Protein AF-A0A945K6Z7-F1 (afdb_monomer)

Sequence (138 aa):
ACHGAESPENYNERVSAALKTYQLKMWPYPGPILIEERDMQEPEHVAFHVVHNWRYIAKLTLVEDLYDHGYQLADARQSIGAGMSADLTAGPNESDQRSATPSDDRFDLDIYFILVRFLVDAEKMKMNNLKVWPLTAC

Secondary structure (DSSP, 8-state):
--SSSS-HHHHHHHHHHHHHTT-PPPP-SSS-EEEEEE-SS-TT-EEEEEEETTEEEEEESSGGGGGGGTEEETTGGGT--S-------------------S---S--HHHHHHHHHHHT-HHHHHHTTEEEEEEEE-

Radius of gyration: 21.3 Å; Cα contacts (8 Å, |Δi|>4): 152; chains: 1; bounding box: 46×38×66 Å

Nearest PDB structures (foldseek):
  2wy3-assembly2_D  TM=6.005E-01  e=2.823E+00  Human herpesvirus 5 strain AD169
  7o9k-assembly1_Q  TM=3.945E-01  e=3.824E+00  Homo sapiens
  7q15-assembly1_A  TM=4.697E-01  e=7.018E+00  Homo sapiens

Solvent-accessible surface area (backbone atoms only — not comparable to full-atom values): 8721 Å² total; per-residue (Å²): 124,92,76,74,86,50,56,72,64,62,47,50,49,53,51,49,61,56,50,68,76,65,68,77,77,76,69,89,60,100,53,39,32,37,35,40,36,34,43,92,90,46,70,85,51,60,45,35,35,37,35,41,86,63,20,59,57,46,80,39,87,49,79,76,57,33,54,85,72,36,33,41,58,66,72,59,89,77,76,87,79,83,79,94,72,91,82,83,89,81,82,90,81,90,85,76,92,71,78,82,60,76,70,64,60,58,83,44,70,67,55,32,51,54,47,51,63,32,81,76,30,71,67,51,23,59,77,54,47,47,45,78,42,59,36,37,81,104

Structure (mmCIF, N/CA/C/O backbone):
data_AF-A0A945K6Z7-F1
#
_entry.id   AF-A0A945K6Z7-F1
#
loop_
_atom_site.group_PDB
_atom_site.id
_atom_site.type_symbol
_atom_site.label_atom_id
_atom_site.label_alt_id
_atom_site.label_comp_id
_atom_site.label_asym_id
_atom_site.label_entity_id
_atom_site.label_seq_id
_atom_site.pdbx_PDB_ins_code
_atom_site.Cartn_x
_atom_site.Cartn_y
_atom_site.Cartn_z
_atom_site.occupancy
_atom_site.B_iso_or_equiv
_atom_site.auth_seq_id
_atom_site.auth_comp_id
_atom_site.auth_asym_id
_atom_site.auth_atom_id
_atom_site.pdbx_PDB_model_num
ATOM 1 N N . ALA A 1 1 ? -16.950 4.640 35.028 1.00 50.31 1 ALA A N 1
ATOM 2 C CA . ALA A 1 1 ? -18.271 4.227 34.507 1.00 50.31 1 ALA A CA 1
ATOM 3 C C . ALA A 1 1 ? -18.934 3.020 35.201 1.00 50.31 1 ALA A C 1
ATOM 5 O O . ALA A 1 1 ? -20.139 2.889 35.054 1.00 50.31 1 ALA A O 1
ATOM 6 N N . CYS A 1 2 ? -18.251 2.174 35.996 1.00 55.19 2 CYS A N 1
ATOM 7 C CA . CYS A 1 2 ? -18.913 1.048 36.707 1.00 55.19 2 CYS A CA 1
ATOM 8 C C . CYS A 1 2 ? -18.822 1.086 38.248 1.00 55.19 2 CYS A C 1
ATOM 10 O O . CYS A 1 2 ? -19.252 0.150 38.907 1.00 55.19 2 CYS A O 1
ATOM 12 N N . HIS A 1 3 ? -18.325 2.185 38.831 1.00 58.25 3 HIS A N 1
ATOM 13 C CA . HIS A 1 3 ? -18.285 2.409 40.288 1.00 58.25 3 HIS A CA 1
ATOM 14 C C . HIS A 1 3 ? -18.909 3.753 40.719 1.00 58.25 3 HIS A C 1
ATOM 16 O O . HIS A 1 3 ? -18.699 4.193 41.841 1.00 58.25 3 HIS A O 1
ATOM 22 N N . GLY A 1 4 ? -19.635 4.443 39.826 1.00 60.78 4 GLY A N 1
ATOM 23 C CA . GLY A 1 4 ? -20.331 5.707 40.135 1.00 60.78 4 GLY A CA 1
ATOM 24 C C . GLY A 1 4 ? -19.444 6.920 40.469 1.00 60.78 4 GLY A C 1
ATOM 25 O O . GLY A 1 4 ? -19.970 7.982 40.770 1.00 60.78 4 GLY A O 1
ATOM 26 N N . ALA A 1 5 ? -18.115 6.789 40.407 1.00 70.69 5 ALA A N 1
ATOM 27 C CA . ALA A 1 5 ? -17.170 7.841 40.802 1.00 70.69 5 ALA A CA 1
ATOM 28 C C . ALA A 1 5 ? -17.079 9.037 39.827 1.00 70.69 5 ALA A C 1
ATOM 30 O O . ALA A 1 5 ? -16.468 10.050 40.146 1.00 70.69 5 ALA A O 1
ATOM 31 N N . GLU A 1 6 ? -17.664 8.925 38.636 1.00 79.94 6 GLU A N 1
ATOM 32 C CA . GLU A 1 6 ? -17.709 9.972 37.611 1.00 79.94 6 GLU A CA 1
ATOM 33 C C . GLU A 1 6 ? -19.106 9.966 36.973 1.00 79.94 6 GLU A C 1
ATOM 35 O O . GLU A 1 6 ? -19.717 8.897 36.853 1.00 79.94 6 GLU A O 1
ATOM 40 N N . SER A 1 7 ? -19.617 11.137 36.576 1.00 82.38 7 SER A N 1
ATOM 41 C CA . SER A 1 7 ? -20.891 11.207 35.857 1.00 82.38 7 SER A CA 1
ATOM 42 C C . SER A 1 7 ? -20.752 10.594 34.453 1.00 82.38 7 SER A C 1
ATOM 44 O O . SER A 1 7 ? -19.648 10.586 33.891 1.00 82.38 7 SER A O 1
ATOM 46 N N . PRO A 1 8 ? -21.844 10.074 33.866 1.00 80.94 8 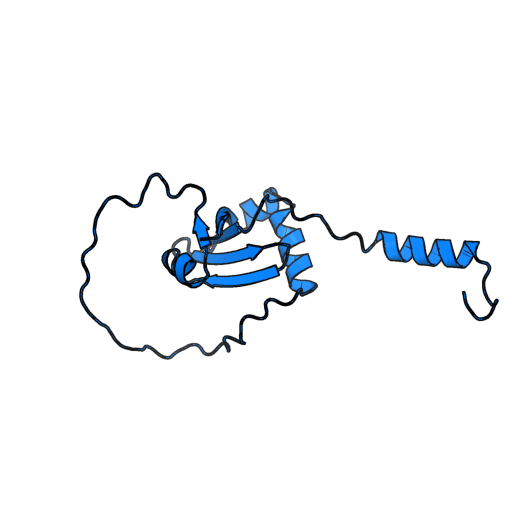PRO A N 1
ATOM 47 C CA . PRO A 1 8 ? -21.827 9.542 32.505 1.00 80.94 8 PRO A CA 1
ATOM 48 C C . PRO A 1 8 ? -21.300 10.547 31.475 1.00 80.94 8 PRO A C 1
ATOM 50 O O . PRO A 1 8 ? -20.575 10.161 30.563 1.00 80.94 8 PRO A O 1
ATOM 53 N N . GLU A 1 9 ? -21.611 11.833 31.643 1.00 84.56 9 GLU A N 1
ATOM 54 C CA . GLU A 1 9 ? -21.181 12.915 30.755 1.00 84.56 9 GLU A CA 1
ATOM 55 C C . GLU A 1 9 ? -19.657 13.065 30.777 1.00 84.56 9 GLU A C 1
ATOM 57 O O . GLU A 1 9 ? -19.015 12.968 29.733 1.00 84.56 9 GLU A O 1
ATOM 62 N N . ASN A 1 10 ? -19.061 13.179 31.969 1.00 83.19 10 ASN A N 1
ATOM 63 C CA . ASN A 1 10 ? -17.611 13.327 32.128 1.00 83.19 10 ASN A CA 1
ATOM 64 C C . ASN A 1 10 ? -16.843 12.090 31.631 1.00 83.19 10 ASN A C 1
ATOM 66 O O . ASN A 1 10 ? -15.767 12.205 31.037 1.00 83.19 10 ASN A O 1
ATOM 70 N N . TYR A 1 11 ? -17.397 10.893 31.841 1.00 80.94 11 TYR A N 1
ATOM 71 C CA . TYR A 1 11 ? -16.837 9.663 31.286 1.00 80.94 11 TYR A CA 1
ATOM 72 C C . TYR A 1 11 ? -16.874 9.666 29.755 1.00 80.94 11 TYR A C 1
ATOM 74 O O . TYR A 1 11 ? -15.855 9.409 29.112 1.00 80.94 11 TYR A O 1
ATOM 82 N N . ASN A 1 12 ? -18.032 9.984 29.171 1.00 83.75 12 ASN A N 1
ATOM 83 C CA . ASN A 1 12 ? -18.228 10.000 27.726 1.00 83.75 12 ASN A CA 1
ATOM 84 C C . ASN A 1 12 ? -17.349 11.052 27.048 1.00 83.75 12 ASN A C 1
ATOM 86 O O . ASN A 1 12 ? -16.807 10.781 25.978 1.00 83.75 12 ASN A O 1
ATOM 90 N N . GLU A 1 13 ? -17.156 12.218 27.664 1.00 86.94 13 GLU A N 1
ATOM 91 C CA . GLU A 1 13 ? -16.236 13.245 27.171 1.00 86.94 13 GLU A CA 1
ATOM 92 C C . GLU A 1 13 ? -14.791 12.753 27.169 1.00 86.94 13 GLU A C 1
ATOM 94 O O . GLU A 1 13 ? -14.107 12.870 26.152 1.00 86.94 13 GLU A O 1
ATOM 99 N N . ARG A 1 14 ? -14.336 12.129 28.261 1.00 84.81 14 ARG A N 1
ATOM 100 C CA . ARG A 1 14 ? -12.981 11.567 28.358 1.00 84.81 14 ARG A CA 1
ATOM 101 C C . ARG A 1 14 ? -12.751 10.453 27.338 1.00 84.81 14 ARG A C 1
ATOM 103 O O . ARG A 1 14 ? -11.706 10.422 26.689 1.00 84.81 14 ARG A O 1
ATOM 110 N N . VAL A 1 15 ? -13.732 9.569 27.161 1.00 80.88 15 VAL A N 1
ATOM 111 C CA . VAL A 1 15 ? -13.693 8.495 26.159 1.00 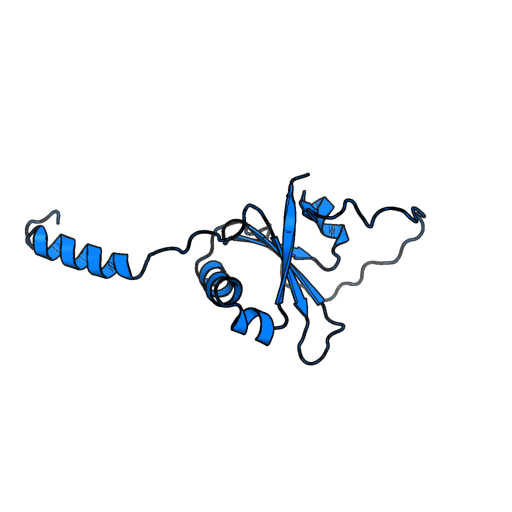80.88 15 VAL A CA 1
ATOM 112 C C . VAL A 1 15 ? -13.705 9.068 24.743 1.00 80.88 15 VAL A C 1
ATOM 114 O O . VAL A 1 15 ? -12.892 8.666 23.917 1.00 80.88 15 VAL A O 1
ATOM 117 N N . SER A 1 16 ? -14.559 10.050 24.460 1.00 81.69 16 SER A N 1
ATOM 118 C CA . SER A 1 16 ? -14.644 10.690 23.142 1.00 81.69 16 SER A CA 1
ATOM 119 C C . SER A 1 16 ? -13.375 11.466 22.801 1.00 81.69 16 SER A C 1
ATOM 121 O O . SER A 1 16 ? -12.900 11.406 21.670 1.00 81.69 16 SER A O 1
ATOM 123 N N . ALA A 1 17 ? -12.798 12.177 23.771 1.00 81.62 17 ALA A N 1
ATOM 124 C CA . ALA A 1 17 ? -11.533 12.883 23.612 1.00 81.62 17 ALA A CA 1
ATOM 125 C C . ALA A 1 17 ? -10.376 11.911 23.347 1.00 81.62 17 ALA A C 1
ATOM 127 O O . ALA A 1 17 ? -9.563 12.173 22.465 1.00 81.62 17 ALA A O 1
ATOM 128 N N . ALA A 1 18 ? -10.340 10.768 24.040 1.00 75.50 18 ALA A N 1
ATOM 129 C CA . ALA A 1 18 ? -9.363 9.719 23.771 1.00 75.50 18 ALA A CA 1
ATOM 130 C C . ALA A 1 18 ? -9.557 9.111 22.370 1.00 75.50 18 ALA A C 1
ATOM 132 O O . ALA A 1 18 ? -8.601 9.012 21.607 1.00 75.50 18 ALA A O 1
ATOM 133 N N . LEU A 1 19 ? -10.794 8.771 21.993 1.00 74.44 19 LEU A N 1
ATOM 134 C CA . LEU A 1 19 ? -11.121 8.146 20.706 1.00 74.44 19 LEU A CA 1
ATOM 135 C C . LEU A 1 19 ? -10.920 9.068 19.497 1.00 74.44 19 LEU A C 1
ATOM 137 O O . LEU A 1 19 ? -10.624 8.567 18.413 1.00 74.44 19 LEU A O 1
ATOM 141 N N . LYS A 1 20 ? -11.028 10.396 19.654 1.00 71.19 20 LYS A N 1
ATOM 142 C CA . LYS A 1 20 ? -10.742 11.365 18.576 1.00 71.19 20 LYS A CA 1
ATOM 143 C C . LYS A 1 20 ? -9.347 11.177 17.974 1.00 71.19 20 LYS A C 1
ATOM 145 O O . LYS A 1 20 ? -9.172 11.401 16.781 1.00 71.19 20 LYS A O 1
ATOM 150 N N . THR A 1 21 ? -8.384 10.732 18.776 1.00 63.72 21 THR A N 1
ATOM 151 C CA . THR A 1 21 ? -7.000 10.500 18.342 1.00 63.72 21 THR A CA 1
ATOM 152 C C . THR A 1 21 ? -6.817 9.149 17.634 1.00 63.72 21 THR A C 1
ATOM 154 O O . THR A 1 21 ? -5.860 8.981 16.885 1.00 63.72 21 THR A O 1
ATOM 157 N N . TYR A 1 22 ? -7.744 8.198 17.803 1.00 64.00 22 TYR A N 1
ATOM 158 C CA . TYR A 1 22 ? -7.645 6.819 17.294 1.00 64.00 22 TYR A CA 1
ATOM 159 C C . TYR A 1 22 ? -8.516 6.545 16.058 1.00 64.00 22 TYR A C 1
ATOM 161 O O . TYR A 1 22 ? -8.981 5.425 15.847 1.00 64.00 22 TYR A O 1
ATOM 169 N N . GLN A 1 23 ? -8.757 7.548 15.212 1.00 73.94 23 GLN A N 1
ATOM 170 C CA . GLN A 1 23 ? -9.463 7.316 13.952 1.00 73.94 23 GLN A CA 1
ATOM 171 C C . GLN A 1 23 ? -8.515 6.686 12.926 1.00 73.94 23 GLN A C 1
ATOM 173 O O . GLN A 1 23 ? -7.691 7.377 12.320 1.00 73.94 23 GLN A O 1
ATOM 178 N N . LEU A 1 24 ? -8.637 5.369 12.730 1.00 81.12 24 LEU A N 1
ATOM 179 C CA . LEU A 1 24 ? -7.940 4.684 11.645 1.00 81.12 24 LEU A CA 1
ATOM 180 C C . LEU A 1 24 ? -8.375 5.262 10.294 1.00 81.12 24 LEU A C 1
ATOM 182 O O . LEU A 1 24 ? -9.564 5.437 10.020 1.00 81.12 24 LEU A O 1
ATOM 186 N N . LYS A 1 25 ? -7.399 5.552 9.435 1.00 89.06 25 LYS A N 1
ATOM 187 C CA . LYS A 1 25 ? -7.648 5.946 8.052 1.00 89.06 25 LYS A CA 1
ATOM 188 C C . LYS A 1 25 ? -8.201 4.749 7.289 1.00 89.06 25 LYS A C 1
ATOM 190 O O . LYS A 1 25 ? -7.717 3.629 7.439 1.00 89.06 25 LYS A O 1
ATOM 195 N N . MET A 1 26 ? -9.198 4.989 6.444 1.00 91.50 26 MET A N 1
ATOM 196 C CA . MET A 1 26 ? -9.657 3.968 5.505 1.00 91.50 26 MET A CA 1
ATOM 197 C C . MET A 1 26 ? -8.553 3.668 4.491 1.00 91.50 26 MET A C 1
ATOM 199 O O . MET A 1 26 ? -7.821 4.572 4.087 1.00 91.50 26 MET A O 1
ATOM 203 N N . TRP A 1 27 ? -8.442 2.400 4.099 1.00 94.50 27 TRP A N 1
ATOM 204 C CA . TRP A 1 27 ? -7.564 1.984 3.011 1.00 94.50 27 TRP A CA 1
ATOM 205 C C . TRP A 1 27 ? -8.000 2.691 1.714 1.00 94.50 27 TRP A C 1
ATOM 207 O O . TRP A 1 27 ? -9.171 2.579 1.348 1.00 94.50 27 TRP A O 1
ATOM 217 N N . PRO A 1 28 ? -7.120 3.458 1.042 1.00 93.62 28 PRO A N 1
ATOM 218 C CA . PRO A 1 28 ? -7.533 4.324 -0.063 1.00 93.62 28 PRO A CA 1
ATOM 219 C C . PRO A 1 28 ? -7.573 3.612 -1.424 1.00 93.62 28 PRO A C 1
ATOM 221 O O . PRO A 1 28 ? -8.029 4.203 -2.401 1.00 93.62 28 PRO A O 1
ATOM 224 N N . TYR A 1 29 ? -7.097 2.366 -1.508 1.00 94.75 29 TYR A N 1
ATOM 225 C CA . TYR A 1 29 ? -7.016 1.602 -2.754 1.00 94.75 29 TYR A CA 1
ATOM 226 C C . TYR A 1 29 ? -8.138 0.554 -2.836 1.00 94.75 29 TYR A C 1
ATOM 228 O O . TYR A 1 29 ? -8.569 0.035 -1.807 1.00 94.75 29 TYR A O 1
ATOM 236 N N . PRO A 1 30 ? -8.607 0.191 -4.043 1.00 93.44 30 PRO A N 1
ATOM 237 C CA . PRO A 1 30 ? -9.682 -0.794 -4.209 1.00 93.44 30 PRO A CA 1
ATOM 238 C C . PRO A 1 30 ? -9.263 -2.237 -3.877 1.00 93.44 30 PRO A C 1
ATOM 240 O O . PRO A 1 30 ? -10.124 -3.100 -3.731 1.00 93.44 30 PRO A O 1
ATOM 243 N N . GLY A 1 31 ? -7.961 -2.508 -3.771 1.00 94.25 31 GLY A N 1
ATOM 244 C CA . GLY A 1 31 ? -7.412 -3.836 -3.513 1.00 94.25 31 GLY A CA 1
ATOM 245 C C . GLY A 1 31 ? -5.965 -3.783 -3.014 1.00 94.25 31 GLY A C 1
ATOM 246 O O . GLY A 1 31 ? -5.519 -2.722 -2.554 1.00 94.25 31 GLY A O 1
ATOM 247 N N . PRO A 1 32 ? -5.237 -4.913 -3.074 1.00 96.12 32 PRO A N 1
ATOM 248 C CA . PRO A 1 32 ? -3.813 -4.975 -2.767 1.00 96.12 32 PRO A CA 1
ATOM 249 C C . PRO A 1 32 ? -3.000 -4.102 -3.724 1.00 96.12 32 PRO A C 1
ATOM 251 O O . PRO A 1 32 ? -3.390 -3.865 -4.870 1.00 96.12 32 PRO A O 1
ATOM 254 N N . ILE A 1 33 ? -1.852 -3.636 -3.250 1.00 97.19 33 ILE A N 1
ATOM 255 C CA . ILE A 1 33 ? -0.920 -2.837 -4.039 1.00 97.19 33 ILE A CA 1
ATOM 256 C C . ILE A 1 33 ? 0.500 -3.372 -3.904 1.00 97.19 33 ILE A C 1
ATOM 258 O O . ILE A 1 33 ? 0.872 -3.933 -2.871 1.00 97.19 33 ILE A O 1
ATOM 262 N N . LEU A 1 34 ? 1.299 -3.127 -4.935 1.00 97.38 34 LEU A N 1
ATOM 263 C CA . LEU A 1 34 ? 2.746 -3.214 -4.880 1.00 97.38 34 LEU A CA 1
ATOM 264 C C . LEU A 1 34 ? 3.320 -1.804 -4.753 1.00 97.38 34 LEU A C 1
ATOM 266 O O . LEU A 1 34 ? 2.998 -0.925 -5.552 1.00 97.38 34 LEU A O 1
ATOM 270 N N . ILE A 1 35 ? 4.181 -1.593 -3.767 1.00 97.19 35 ILE A N 1
ATOM 271 C CA . ILE A 1 35 ? 4.992 -0.387 -3.641 1.00 97.19 35 ILE A CA 1
ATOM 272 C C . ILE A 1 35 ? 6.369 -0.698 -4.225 1.00 97.19 35 ILE A C 1
ATOM 274 O O . ILE A 1 35 ? 7.029 -1.638 -3.789 1.00 97.19 35 ILE A O 1
ATOM 278 N N . GLU A 1 36 ? 6.785 0.090 -5.206 1.00 96.44 36 GLU A N 1
ATOM 279 C CA . GLU A 1 36 ? 8.155 0.137 -5.711 1.00 96.44 36 GLU A CA 1
ATOM 280 C C . GLU A 1 36 ? 8.875 1.289 -5.009 1.00 96.44 36 GLU A C 1
ATOM 282 O O . GLU A 1 36 ? 8.479 2.451 -5.141 1.00 96.44 36 GLU A O 1
ATOM 287 N N . GLU A 1 37 ? 9.917 0.958 -4.258 1.00 95.06 37 GLU A N 1
ATOM 288 C CA . GLU A 1 37 ? 10.821 1.901 -3.606 1.00 95.06 37 GLU A CA 1
ATOM 289 C C . GLU A 1 37 ? 12.148 1.922 -4.366 1.00 95.06 37 GLU A C 1
ATOM 291 O O . GLU A 1 37 ? 12.718 0.868 -4.651 1.00 95.06 37 GLU A O 1
ATOM 296 N N . ARG A 1 38 ? 12.644 3.120 -4.693 1.00 93.69 38 ARG A N 1
ATOM 297 C CA . ARG A 1 38 ? 13.972 3.311 -5.290 1.00 93.69 38 ARG A CA 1
ATOM 298 C C . ARG A 1 38 ? 14.850 4.134 -4.372 1.00 93.69 38 ARG A C 1
ATOM 300 O O . ARG A 1 38 ? 14.433 5.210 -3.937 1.00 93.69 38 ARG A O 1
ATOM 307 N N . ASP A 1 39 ? 16.077 3.676 -4.156 1.00 90.31 39 ASP A N 1
ATOM 308 C CA . ASP A 1 39 ? 17.043 4.445 -3.379 1.00 90.31 39 ASP A CA 1
ATOM 309 C C . ASP A 1 39 ? 17.321 5.811 -4.044 1.00 90.31 39 ASP A C 1
ATOM 311 O O . ASP A 1 39 ? 17.335 5.957 -5.270 1.00 90.31 39 ASP A O 1
ATOM 315 N N . MET A 1 40 ? 17.475 6.850 -3.220 1.00 85.88 40 MET A N 1
ATOM 316 C CA . MET A 1 40 ? 17.680 8.224 -3.688 1.00 85.88 40 MET A CA 1
ATOM 317 C C . MET A 1 40 ? 19.095 8.456 -4.237 1.00 85.88 40 MET A C 1
ATOM 319 O O . MET A 1 40 ? 19.288 9.313 -5.097 1.00 85.88 40 MET A O 1
ATOM 323 N N . GLN A 1 41 ? 20.082 7.736 -3.707 1.00 89.38 41 GLN A N 1
ATOM 324 C CA . GLN A 1 41 ? 21.484 7.806 -4.110 1.00 89.38 41 GLN A CA 1
ATOM 325 C C . GLN A 1 41 ? 21.810 6.753 -5.173 1.00 89.38 41 GLN A C 1
ATOM 327 O O . GLN A 1 41 ? 22.608 7.024 -6.068 1.00 89.38 41 GLN A O 1
ATOM 332 N N . GLU A 1 42 ? 21.160 5.588 -5.113 1.00 90.88 42 GLU A N 1
ATOM 333 C CA . GLU A 1 42 ? 21.399 4.452 -6.010 1.00 90.88 42 GLU A CA 1
ATOM 334 C C . GLU A 1 42 ? 20.098 3.990 -6.698 1.00 90.88 42 GLU A C 1
ATOM 336 O O . GLU A 1 42 ? 19.517 2.978 -6.317 1.00 90.88 42 GLU A O 1
ATOM 341 N N . PRO A 1 43 ? 19.623 4.677 -7.758 1.00 85.62 43 PRO A N 1
ATOM 342 C CA . PRO A 1 43 ? 18.316 4.403 -8.379 1.00 85.62 43 PRO A CA 1
ATOM 343 C C . PRO A 1 43 ? 18.133 2.999 -8.986 1.00 85.62 43 PRO A C 1
ATOM 345 O O . PRO A 1 43 ? 17.013 2.636 -9.373 1.00 85.62 43 PRO A O 1
ATOM 348 N N . GLU A 1 44 ? 19.230 2.249 -9.130 1.00 87.50 44 GLU A N 1
ATOM 349 C CA . GLU A 1 44 ? 19.260 0.844 -9.554 1.00 87.50 44 GLU A CA 1
ATOM 350 C C . GLU A 1 44 ? 18.862 -0.114 -8.422 1.00 87.50 44 GLU A C 1
ATOM 352 O O . GLU A 1 44 ? 18.348 -1.199 -8.693 1.00 87.50 44 GLU A O 1
ATOM 357 N N . HIS A 1 45 ? 19.027 0.297 -7.161 1.00 89.81 45 HIS A N 1
ATOM 358 C CA . HIS A 1 45 ? 18.535 -0.445 -6.011 1.00 89.81 45 HIS A CA 1
ATOM 359 C C . HIS A 1 45 ? 17.034 -0.210 -5.851 1.00 89.81 45 HIS A C 1
AT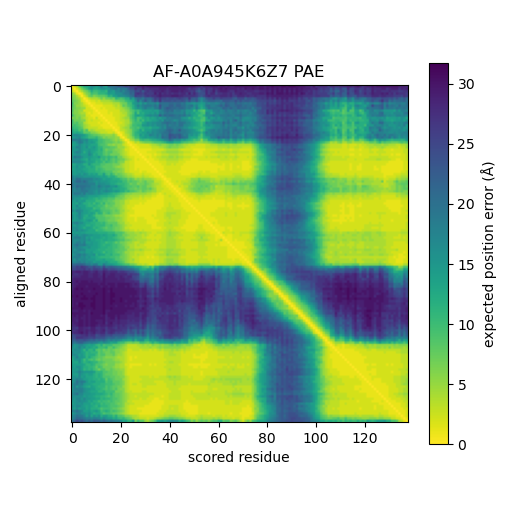OM 361 O O . HIS A 1 45 ? 16.573 0.863 -5.450 1.00 89.81 45 HIS A O 1
ATOM 367 N N . VAL A 1 46 ? 16.275 -1.250 -6.192 1.00 92.69 46 VAL A N 1
ATOM 368 C CA . VAL A 1 46 ? 14.815 -1.271 -6.130 1.00 92.69 46 VAL A CA 1
ATOM 369 C C . VAL A 1 46 ? 14.363 -2.309 -5.110 1.00 92.69 46 VAL A C 1
ATOM 371 O O . VAL A 1 46 ? 14.883 -3.425 -5.075 1.00 92.69 46 VAL A O 1
ATOM 374 N N . ALA A 1 47 ? 13.378 -1.950 -4.294 1.00 92.69 47 ALA A N 1
ATOM 375 C CA . ALA A 1 47 ? 12.677 -2.873 -3.415 1.00 92.69 47 ALA A CA 1
ATOM 376 C C . ALA A 1 47 ? 11.181 -2.884 -3.740 1.00 92.69 47 ALA A C 1
ATOM 378 O O . ALA A 1 47 ? 10.578 -1.851 -4.042 1.00 92.69 47 ALA A O 1
ATOM 379 N N . PHE A 1 48 ? 10.583 -4.071 -3.672 1.00 96.00 48 PHE A N 1
ATOM 380 C CA . PHE A 1 48 ? 9.168 -4.279 -3.943 1.00 96.00 48 PHE A CA 1
ATOM 381 C C . PHE A 1 48 ? 8.464 -4.726 -2.666 1.00 96.00 48 PHE A C 1
ATOM 383 O O . PHE A 1 48 ? 8.914 -5.648 -1.988 1.00 96.00 48 PHE A O 1
ATOM 390 N N . HIS A 1 49 ? 7.349 -4.083 -2.337 1.00 96.44 49 HIS A N 1
ATOM 391 C CA . HIS A 1 49 ? 6.603 -4.345 -1.112 1.00 96.44 49 HIS A CA 1
ATOM 392 C C . HIS A 1 49 ? 5.131 -4.587 -1.415 1.00 96.44 49 HIS A C 1
ATOM 394 O O . HIS A 1 49 ? 4.459 -3.726 -1.980 1.00 96.44 49 HIS A O 1
ATOM 400 N N . VAL A 1 50 ? 4.610 -5.738 -1.005 1.00 96.44 50 VAL A N 1
ATOM 401 C CA . VAL A 1 50 ? 3.190 -6.069 -1.146 1.00 96.44 50 VAL A CA 1
ATOM 402 C C . VAL A 1 50 ? 2.448 -5.606 0.103 1.00 96.44 50 VAL A C 1
ATOM 404 O O . VAL A 1 50 ? 2.818 -5.967 1.223 1.00 96.44 50 VAL A O 1
ATOM 407 N N . VAL A 1 51 ? 1.398 -4.804 -0.080 1.00 96.12 51 VAL A N 1
ATOM 408 C CA . VAL A 1 51 ? 0.609 -4.222 1.014 1.00 96.12 51 VAL A CA 1
ATOM 409 C C . VAL A 1 51 ? -0.881 -4.322 0.703 1.00 96.12 51 VAL A C 1
ATOM 411 O O . VAL A 1 51 ? -1.321 -4.054 -0.415 1.00 96.12 51 VAL A O 1
ATOM 414 N N . HIS A 1 52 ? -1.686 -4.661 1.708 1.00 95.75 52 HIS A N 1
ATOM 415 C CA . HIS A 1 52 ? -3.142 -4.696 1.581 1.00 95.75 52 HIS A CA 1
ATOM 416 C C . HIS A 1 52 ? -3.820 -4.372 2.913 1.00 95.75 52 HIS A C 1
ATOM 418 O O . HIS A 1 52 ? -3.450 -4.926 3.944 1.00 95.75 52 HIS A O 1
ATOM 424 N N . ASN A 1 53 ? -4.837 -3.502 2.910 1.00 94.75 53 ASN A N 1
ATOM 425 C CA . ASN A 1 53 ? -5.601 -3.136 4.113 1.00 94.75 53 ASN A CA 1
ATOM 426 C C . ASN A 1 53 ? -4.709 -2.718 5.298 1.00 94.75 53 ASN A C 1
ATOM 428 O O . ASN A 1 53 ? -4.903 -3.177 6.422 1.00 94.75 53 ASN A O 1
ATOM 432 N N . TRP A 1 54 ? -3.712 -1.867 5.027 1.00 94.88 54 TRP A N 1
ATOM 433 C CA . TRP A 1 54 ? -2.688 -1.426 5.989 1.00 94.88 54 TRP A CA 1
ATOM 434 C C . TRP A 1 54 ? -1.811 -2.532 6.594 1.00 94.88 54 TRP A C 1
ATOM 436 O O . TRP A 1 54 ? -1.095 -2.284 7.561 1.00 94.88 54 TRP A O 1
ATOM 446 N N . ARG A 1 55 ? -1.835 -3.737 6.024 1.00 93.94 55 ARG A N 1
ATOM 447 C CA . ARG A 1 55 ? -0.972 -4.853 6.411 1.00 93.94 55 ARG A CA 1
ATOM 448 C C . ARG A 1 55 ? 0.159 -4.980 5.405 1.00 93.94 55 ARG A C 1
ATOM 450 O O . ARG A 1 55 ? -0.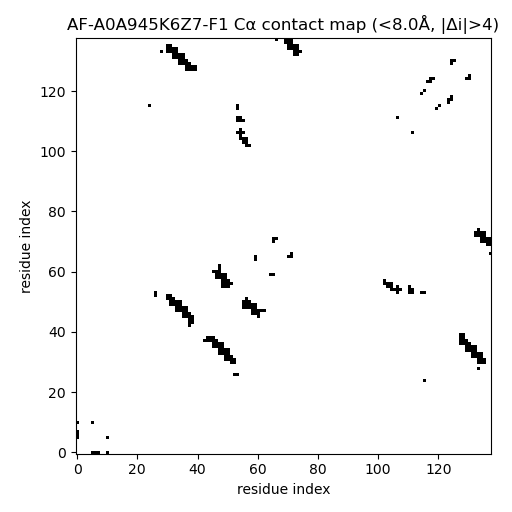072 -4.911 4.197 1.00 93.94 55 ARG A O 1
ATOM 457 N N . TYR A 1 56 ? 1.365 -5.166 5.917 1.00 94.88 56 TYR A N 1
ATOM 458 C CA . TYR A 1 56 ? 2.532 -5.494 5.117 1.00 94.88 56 TYR A CA 1
ATOM 459 C C . TYR A 1 56 ? 2.572 -7.006 4.904 1.00 94.88 56 TYR A C 1
ATOM 461 O O . TYR A 1 56 ? 2.558 -7.750 5.878 1.00 94.88 56 TYR A O 1
ATOM 469 N N . ILE A 1 57 ? 2.573 -7.452 3.650 1.00 93.75 57 ILE A N 1
ATOM 470 C CA . ILE A 1 57 ? 2.472 -8.876 3.306 1.00 93.75 57 ILE A CA 1
ATOM 471 C C . ILE A 1 57 ? 3.861 -9.451 3.035 1.00 93.75 57 ILE A C 1
ATOM 473 O O . ILE A 1 57 ? 4.262 -10.434 3.652 1.00 93.75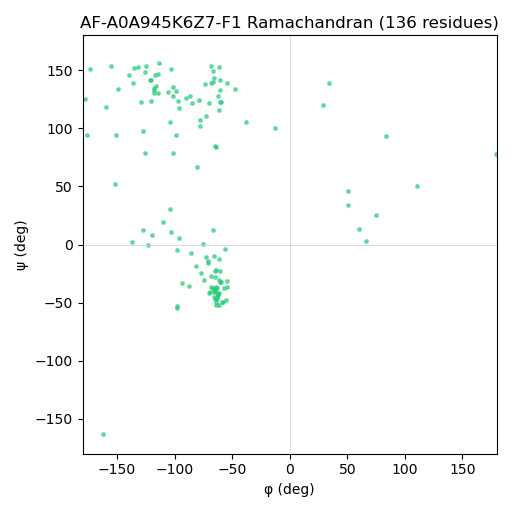 57 ILE A O 1
ATOM 477 N N . ALA A 1 58 ? 4.616 -8.835 2.122 1.00 93.88 58 ALA A N 1
ATOM 478 C CA . ALA A 1 58 ? 5.898 -9.379 1.686 1.00 93.88 58 ALA A CA 1
ATOM 479 C C . ALA A 1 58 ? 6.844 -8.305 1.146 1.00 93.88 58 ALA A C 1
ATOM 481 O O . ALA A 1 58 ? 6.408 -7.284 0.608 1.00 93.88 58 ALA A O 1
ATOM 482 N N . LYS A 1 59 ? 8.150 -8.583 1.252 1.00 94.88 59 LYS A N 1
ATOM 483 C CA . LYS A 1 59 ? 9.196 -7.938 0.450 1.00 94.88 59 LYS A CA 1
ATOM 484 C C . LYS A 1 59 ? 9.548 -8.873 -0.700 1.00 94.88 59 LYS A C 1
ATOM 486 O O . LYS A 1 59 ? 9.827 -10.038 -0.436 1.00 94.88 59 LYS A O 1
ATOM 491 N N . LEU A 1 60 ? 9.603 -8.358 -1.919 1.00 93.75 60 LEU A N 1
ATOM 492 C CA . LEU A 1 60 ? 10.045 -9.101 -3.093 1.00 93.75 60 LEU A CA 1
ATOM 493 C C . LEU A 1 60 ? 11.341 -8.499 -3.635 1.00 93.75 60 LEU A C 1
ATOM 495 O O . LEU A 1 60 ? 11.568 -7.286 -3.554 1.00 93.75 60 LEU A O 1
ATOM 499 N N . THR A 1 61 ? 12.190 -9.362 -4.183 1.00 90.31 61 THR A N 1
ATOM 500 C CA . THR A 1 61 ? 13.380 -8.958 -4.938 1.00 90.31 61 THR A CA 1
ATOM 501 C C . THR A 1 61 ? 13.047 -8.736 -6.403 1.00 90.31 61 THR A C 1
ATOM 503 O O . THR A 1 61 ? 13.578 -7.814 -7.017 1.00 90.31 61 THR A O 1
ATOM 506 N N . LEU A 1 62 ? 12.133 -9.544 -6.945 1.00 90.19 62 LEU A N 1
ATOM 507 C CA . LEU A 1 62 ? 11.684 -9.472 -8.326 1.00 90.19 62 LEU A CA 1
ATOM 508 C C . LEU A 1 62 ? 10.161 -9.338 -8.367 1.00 90.19 62 LEU A C 1
ATOM 510 O O . LEU A 1 62 ? 9.440 -9.857 -7.520 1.00 90.19 62 LEU A O 1
ATOM 514 N N . VAL A 1 63 ? 9.655 -8.643 -9.385 1.00 90.69 63 VAL A N 1
ATOM 515 C CA . VAL A 1 63 ? 8.204 -8.507 -9.607 1.00 90.69 63 VAL A CA 1
ATOM 516 C C . VAL A 1 63 ? 7.567 -9.860 -9.944 1.00 90.69 63 VAL A C 1
ATOM 518 O O . VAL A 1 63 ? 6.398 -10.081 -9.649 1.00 90.69 63 VAL A O 1
ATOM 521 N N . GLU A 1 64 ? 8.333 -10.774 -10.539 1.00 90.00 64 GLU A N 1
ATOM 522 C CA . GLU A 1 64 ? 7.894 -12.125 -10.911 1.00 90.00 64 GLU A CA 1
ATOM 523 C C . GLU A 1 64 ? 7.469 -12.956 -9.690 1.00 90.00 64 GLU A C 1
ATOM 525 O O . GLU A 1 64 ? 6.507 -13.719 -9.779 1.00 90.00 64 GLU A O 1
ATOM 530 N N . ASP A 1 65 ? 8.073 -12.700 -8.526 1.00 92.19 65 ASP A N 1
ATOM 531 C CA . ASP A 1 65 ? 7.750 -13.360 -7.255 1.00 92.19 65 ASP A CA 1
ATOM 532 C C . ASP A 1 65 ? 6.320 -13.028 -6.760 1.00 92.19 65 ASP A C 1
ATOM 534 O O . ASP A 1 65 ? 5.823 -13.639 -5.811 1.00 92.19 65 ASP A O 1
ATOM 538 N N . LEU A 1 66 ? 5.616 -12.067 -7.385 1.00 93.00 66 LEU A N 1
ATOM 539 C CA . LEU A 1 66 ? 4.210 -11.755 -7.082 1.00 93.00 66 LEU A CA 1
ATOM 540 C C . LEU A 1 66 ? 3.292 -12.970 -7.251 1.00 93.00 66 LEU A C 1
ATOM 542 O O . LEU A 1 66 ? 2.359 -13.137 -6.462 1.00 93.00 66 LEU A O 1
ATOM 546 N N . TYR A 1 67 ? 3.551 -13.806 -8.261 1.00 91.12 67 TYR A N 1
ATOM 547 C CA . TYR A 1 67 ? 2.720 -14.975 -8.558 1.00 91.12 67 TYR A CA 1
ATOM 548 C C . TYR A 1 67 ? 2.765 -16.000 -7.426 1.00 91.12 67 TYR A C 1
ATOM 550 O O . TYR A 1 67 ? 1.725 -16.542 -7.054 1.00 91.12 67 TYR A O 1
ATOM 558 N N . ASP A 1 68 ? 3.936 -16.193 -6.818 1.00 90.81 68 ASP A N 1
ATOM 559 C CA . ASP A 1 68 ? 4.111 -17.084 -5.665 1.00 90.81 68 ASP A CA 1
ATOM 560 C C . ASP A 1 68 ? 3.320 -16.600 -4.440 1.00 90.81 68 ASP A C 1
ATOM 562 O O . ASP A 1 68 ? 2.967 -17.386 -3.561 1.00 90.81 68 ASP A O 1
ATOM 566 N N . HIS A 1 69 ? 2.990 -15.306 -4.410 1.00 88.88 69 HIS A N 1
ATOM 567 C CA . HIS A 1 69 ? 2.174 -14.668 -3.380 1.00 88.88 69 HIS A CA 1
ATOM 568 C C . HIS A 1 69 ? 0.688 -14.547 -3.774 1.00 88.88 69 HIS A C 1
ATOM 570 O O . HIS A 1 69 ? -0.088 -13.945 -3.032 1.00 88.88 69 HIS A O 1
ATOM 576 N N . GLY A 1 70 ? 0.271 -15.117 -4.913 1.00 92.12 70 GLY A N 1
ATOM 577 C CA . GLY A 1 70 ? -1.123 -15.112 -5.375 1.00 92.12 70 GLY A CA 1
ATOM 578 C C . GLY A 1 70 ? -1.596 -13.769 -5.937 1.00 92.12 70 GLY A C 1
ATOM 579 O O . GLY A 1 70 ? -2.793 -13.469 -5.901 1.00 92.12 70 GLY A O 1
ATOM 580 N N . TYR A 1 71 ? -0.672 -12.941 -6.431 1.00 94.00 71 TYR A N 1
ATOM 581 C CA . TYR A 1 71 ? -0.977 -11.626 -6.988 1.00 94.00 71 TYR A CA 1
ATOM 582 C C . TYR A 1 71 ? -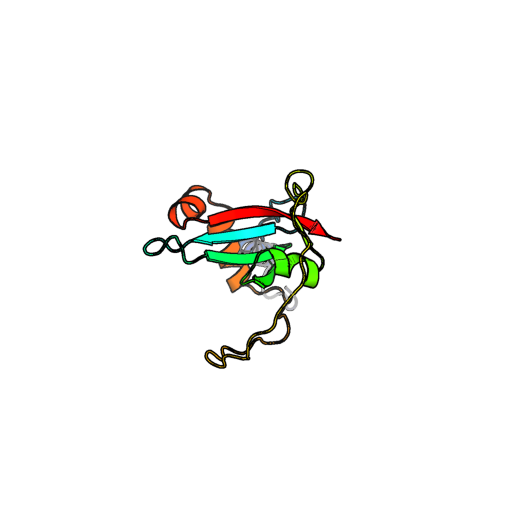0.454 -11.450 -8.413 1.00 94.00 71 TYR A C 1
ATOM 584 O O . TYR A 1 71 ? 0.557 -12.015 -8.819 1.00 94.00 71 TYR A O 1
ATOM 592 N N . GLN A 1 72 ? -1.123 -10.577 -9.161 1.00 93.81 72 GLN A N 1
ATOM 593 C CA . GLN A 1 72 ? -0.706 -10.096 -10.475 1.00 93.81 72 GLN A CA 1
ATOM 594 C C . GLN A 1 72 ? -0.886 -8.582 -10.552 1.00 93.81 72 GLN A C 1
ATOM 596 O O . GLN A 1 72 ? -1.776 -8.022 -9.913 1.00 93.81 72 GLN A O 1
ATOM 601 N N . LEU A 1 73 ? -0.083 -7.907 -11.374 1.00 92.94 73 LEU A N 1
ATOM 602 C CA . LEU A 1 73 ? -0.320 -6.504 -11.721 1.00 92.94 73 LEU A CA 1
ATOM 603 C C . LEU A 1 73 ? -1.664 -6.375 -12.449 1.00 92.94 73 LEU A C 1
ATOM 605 O O . LEU A 1 73 ? -1.903 -7.062 -13.442 1.00 92.94 73 LEU A O 1
ATOM 609 N N . ALA A 1 74 ? -2.530 -5.471 -11.985 1.00 87.12 74 ALA A N 1
ATOM 610 C CA . ALA A 1 74 ? -3.880 -5.312 -12.533 1.00 87.12 74 ALA A CA 1
ATOM 611 C C . ALA A 1 74 ? -3.895 -4.930 -14.031 1.00 87.12 74 ALA A C 1
ATOM 613 O O . ALA A 1 74 ? -4.871 -5.208 -14.724 1.00 87.12 74 ALA A O 1
ATOM 614 N N . ASP A 1 75 ? -2.804 -4.341 -14.536 1.00 72.94 75 ASP A N 1
ATOM 615 C CA . ASP A 1 75 ? -2.654 -3.893 -15.929 1.00 72.94 75 ASP A CA 1
ATOM 616 C C . ASP A 1 75 ? -1.778 -4.827 -16.797 1.00 72.94 75 ASP A C 1
ATOM 618 O O 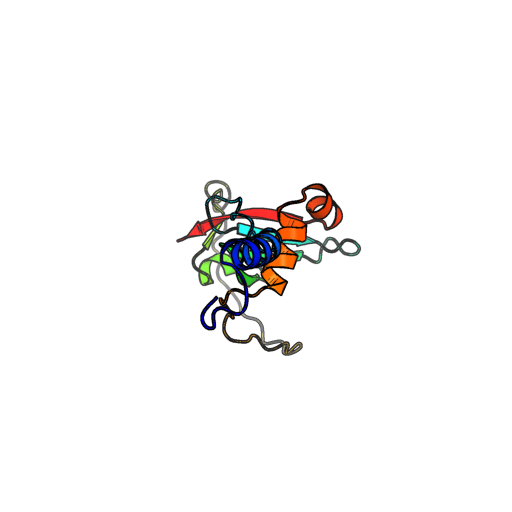. ASP A 1 75 ? -1.432 -4.505 -17.934 1.00 72.94 75 ASP A O 1
ATOM 622 N N . ALA A 1 76 ? -1.431 -6.030 -16.313 1.00 56.28 76 ALA A N 1
ATOM 623 C CA . ALA A 1 76 ? -0.543 -6.979 -17.008 1.00 56.28 76 ALA A CA 1
ATOM 624 C C . ALA A 1 76 ? -1.107 -7.575 -18.320 1.00 56.28 76 ALA A C 1
ATOM 626 O O . ALA A 1 76 ? -0.536 -8.508 -18.885 1.00 56.28 76 ALA A O 1
ATOM 627 N N . ARG A 1 77 ? -2.203 -7.030 -18.864 1.00 46.97 77 ARG A N 1
ATOM 628 C CA . ARG A 1 77 ? -2.750 -7.419 -20.174 1.00 46.97 77 ARG A CA 1
ATOM 629 C C . ARG A 1 77 ? -1.947 -6.871 -21.363 1.00 46.97 77 ARG A C 1
ATOM 631 O O . ARG A 1 77 ? -2.339 -7.139 -22.496 1.00 46.97 77 ARG A O 1
ATOM 638 N N . GLN A 1 78 ? -0.858 -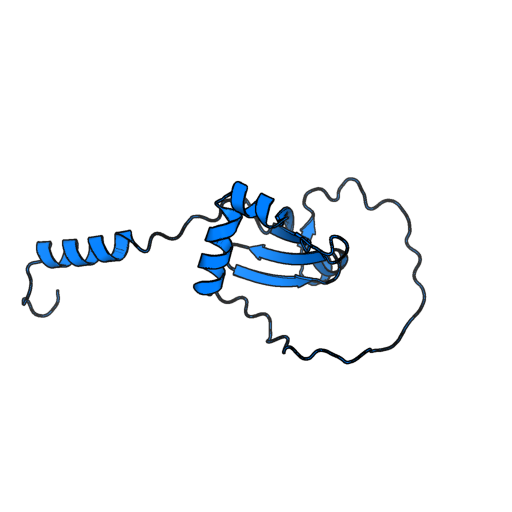6.123 -21.147 1.00 48.97 78 GLN A N 1
ATOM 639 C CA . GLN A 1 78 ? -0.096 -5.495 -22.239 1.00 48.97 78 GLN A CA 1
ATOM 640 C C . GLN A 1 78 ? 1.400 -5.847 -22.345 1.00 48.97 78 GLN A C 1
ATOM 642 O O . GLN A 1 78 ? 2.016 -5.383 -23.301 1.00 48.97 78 GLN A O 1
ATOM 647 N N . SER A 1 79 ? 2.005 -6.681 -21.481 1.00 45.97 79 SER A N 1
ATOM 648 C CA . SER A 1 79 ? 3.461 -6.943 -21.602 1.00 45.97 79 SER A CA 1
ATOM 649 C C . SER A 1 79 ? 3.970 -8.379 -21.455 1.00 45.97 79 SER A C 1
ATOM 651 O O . SER A 1 79 ? 5.176 -8.571 -21.577 1.00 45.97 79 SER A O 1
ATOM 653 N N . ILE A 1 80 ? 3.133 -9.404 -21.263 1.00 45.31 80 ILE A N 1
ATOM 654 C CA . ILE A 1 80 ? 3.619 -10.798 -21.278 1.00 45.31 80 ILE A CA 1
ATOM 655 C C . ILE A 1 80 ? 3.286 -11.430 -22.627 1.00 45.31 80 ILE A C 1
ATOM 657 O O . ILE A 1 80 ? 2.305 -12.146 -22.808 1.00 45.31 80 ILE A O 1
ATOM 661 N N . GLY A 1 81 ? 4.115 -11.083 -23.605 1.00 39.78 81 GLY A N 1
ATOM 662 C CA . GLY A 1 81 ? 4.049 -11.572 -24.971 1.00 39.78 81 GLY A CA 1
ATOM 663 C C . GLY A 1 81 ? 5.424 -11.576 -25.622 1.00 39.78 81 GLY A C 1
ATOM 664 O O . GLY A 1 81 ? 5.566 -10.989 -26.683 1.00 39.78 81 GLY A O 1
ATOM 665 N N . ALA A 1 82 ? 6.430 -12.183 -24.985 1.00 38.97 82 ALA A N 1
ATOM 666 C CA . ALA A 1 82 ? 7.607 -12.756 -25.650 1.00 38.97 82 ALA A CA 1
ATOM 667 C C . ALA A 1 82 ? 8.534 -13.429 -24.626 1.00 38.97 82 ALA A C 1
ATOM 669 O O . ALA A 1 82 ? 9.010 -12.774 -23.707 1.00 38.97 82 ALA A O 1
ATOM 670 N N . GLY A 1 83 ? 8.858 -14.706 -24.852 1.00 35.12 83 GLY A N 1
ATOM 671 C CA . GLY A 1 83 ? 10.136 -15.261 -24.398 1.00 35.12 83 GLY A CA 1
ATOM 672 C C . GLY A 1 83 ? 10.101 -16.276 -23.262 1.00 35.12 83 GLY A C 1
ATOM 673 O O . GLY A 1 83 ? 10.903 -16.176 -22.343 1.00 35.12 83 GLY A O 1
ATOM 674 N N . MET A 1 84 ? 9.257 -17.309 -23.353 1.00 43.88 84 MET A N 1
ATOM 675 C CA . MET A 1 84 ? 9.573 -18.573 -22.680 1.00 43.88 84 MET A CA 1
ATOM 676 C C . MET A 1 84 ? 10.883 -19.119 -23.264 1.00 43.88 84 MET A C 1
ATOM 678 O O . MET A 1 84 ? 10.945 -19.472 -24.441 1.00 43.88 84 MET A O 1
ATOM 682 N N . SER A 1 85 ? 11.924 -19.202 -22.446 1.00 42.03 85 SER A N 1
ATOM 683 C CA . SER A 1 85 ? 13.061 -20.102 -22.639 1.00 42.03 85 SER A CA 1
ATOM 684 C C . SER A 1 85 ? 13.607 -20.431 -21.259 1.00 42.03 85 SER A C 1
ATOM 686 O O . SER A 1 85 ? 14.382 -19.678 -20.681 1.00 42.03 85 SER A O 1
ATOM 688 N N . ALA A 1 86 ? 13.125 -21.546 -20.720 1.00 44.28 86 ALA A N 1
ATOM 689 C CA . ALA A 1 86 ? 13.781 -22.237 -19.629 1.00 44.28 86 ALA A CA 1
ATOM 690 C C . ALA A 1 86 ? 15.184 -22.635 -20.095 1.00 44.28 86 ALA A C 1
ATOM 692 O O . ALA A 1 86 ? 15.262 -23.326 -21.107 1.00 44.28 86 ALA A O 1
ATOM 693 N N . ASP A 1 87 ? 16.240 -22.203 -19.396 1.00 33.84 87 ASP A N 1
ATOM 694 C CA . ASP A 1 87 ? 17.246 -23.127 -18.859 1.00 33.84 87 ASP A CA 1
ATOM 695 C C . ASP A 1 87 ? 18.304 -22.451 -17.945 1.00 33.84 87 ASP A C 1
ATOM 697 O O . ASP A 1 87 ? 18.699 -21.308 -18.166 1.00 33.84 87 ASP A O 1
ATOM 701 N N . LEU A 1 88 ? 18.810 -23.258 -16.999 1.00 44.41 88 LEU A N 1
ATOM 702 C CA . LEU A 1 88 ? 20.086 -23.203 -16.250 1.00 44.41 88 LEU A CA 1
ATOM 703 C C . LEU A 1 88 ? 20.260 -22.334 -14.976 1.00 44.41 88 LEU A C 1
ATOM 705 O O . LEU A 1 88 ? 20.729 -21.203 -14.989 1.00 44.41 88 LEU A O 1
ATOM 709 N N . THR A 1 89 ? 20.023 -23.003 -13.839 1.00 42.91 89 THR A N 1
ATOM 710 C CA . THR A 1 89 ? 20.941 -23.238 -12.692 1.00 42.91 89 THR A CA 1
ATOM 711 C C . THR A 1 89 ? 22.054 -22.224 -12.351 1.00 42.91 89 THR A C 1
ATOM 713 O O . THR A 1 89 ? 23.055 -22.159 -13.065 1.00 42.91 89 THR A O 1
ATOM 716 N N . ALA A 1 90 ? 22.020 -21.653 -11.133 1.00 37.41 90 ALA A N 1
ATOM 717 C CA . ALA A 1 90 ? 23.222 -21.323 -10.344 1.00 37.41 90 ALA A CA 1
ATOM 718 C C . ALA A 1 90 ? 22.929 -21.147 -8.830 1.00 37.41 90 ALA A C 1
ATOM 720 O O . ALA A 1 90 ? 22.172 -20.267 -8.449 1.00 37.41 90 ALA A O 1
ATOM 721 N N . GLY A 1 91 ? 23.557 -22.015 -8.019 1.00 36.59 91 GLY A N 1
ATOM 722 C CA . GLY A 1 91 ? 24.076 -21.888 -6.636 1.00 36.59 91 GLY A CA 1
ATOM 723 C C . GLY A 1 91 ? 23.404 -21.021 -5.542 1.00 36.59 91 GLY A C 1
ATOM 724 O O . GLY A 1 91 ? 23.082 -19.863 -5.782 1.00 36.59 91 GLY A O 1
ATOM 725 N N . PRO A 1 92 ? 23.322 -21.512 -4.283 1.00 43.00 92 PRO A N 1
ATOM 726 C CA . PRO A 1 92 ? 22.884 -20.713 -3.140 1.00 43.00 92 PRO A CA 1
ATOM 727 C C . PRO A 1 92 ? 24.027 -19.808 -2.650 1.00 43.00 92 PRO A C 1
ATOM 729 O O . PRO A 1 92 ? 25.094 -20.306 -2.299 1.00 43.00 92 PRO A O 1
ATOM 732 N N . ASN A 1 93 ? 23.801 -18.494 -2.586 1.00 40.81 93 ASN A N 1
ATOM 733 C CA . ASN A 1 93 ? 24.667 -17.581 -1.837 1.00 40.81 93 ASN A CA 1
ATOM 734 C C . ASN A 1 93 ? 23.973 -17.181 -0.532 1.00 40.81 93 ASN A C 1
ATOM 736 O O . ASN A 1 93 ? 23.025 -16.398 -0.510 1.00 40.81 93 ASN A O 1
ATOM 740 N N . GLU A 1 94 ? 24.468 -17.767 0.555 1.00 47.94 94 GLU A N 1
ATOM 741 C CA . GLU A 1 94 ? 24.213 -17.373 1.934 1.00 47.94 94 GLU A CA 1
ATOM 742 C C . GLU A 1 94 ? 24.963 -16.077 2.258 1.00 47.94 94 GLU A C 1
ATOM 744 O O . GLU A 1 94 ? 26.184 -16.111 2.397 1.00 47.94 94 GLU A O 1
ATOM 749 N N . SER A 1 95 ? 24.240 -14.966 2.441 1.00 44.16 95 SER A N 1
ATOM 750 C CA . SER A 1 95 ? 24.629 -13.868 3.348 1.00 44.16 95 SER A CA 1
ATOM 751 C C . SER A 1 95 ? 23.620 -12.713 3.326 1.00 44.16 95 SER A C 1
ATOM 753 O O . SER A 1 95 ? 23.839 -11.683 2.706 1.00 44.16 95 SER A O 1
ATOM 755 N N . ASP A 1 96 ? 22.495 -12.889 4.022 1.00 40.47 96 ASP A N 1
ATOM 756 C CA . ASP A 1 96 ? 22.110 -11.974 5.107 1.00 40.47 96 ASP A CA 1
ATOM 757 C C . ASP A 1 96 ? 20.834 -12.483 5.784 1.00 40.47 96 ASP A C 1
ATOM 759 O O . ASP A 1 96 ? 19.697 -12.225 5.386 1.00 40.47 96 ASP A O 1
ATOM 763 N N . GLN A 1 97 ? 21.050 -13.245 6.857 1.00 47.75 97 GLN A N 1
ATOM 764 C CA . GLN A 1 97 ? 20.027 -13.636 7.816 1.00 47.75 97 GLN A CA 1
ATOM 765 C C . GLN A 1 97 ? 19.508 -12.395 8.552 1.00 47.75 97 GLN A C 1
ATOM 767 O O . GLN A 1 97 ? 19.901 -12.092 9.676 1.00 47.75 97 GLN A O 1
ATOM 772 N N . ARG A 1 98 ? 18.544 -11.704 7.950 1.00 42.75 98 ARG A N 1
ATOM 773 C CA . ARG A 1 98 ? 17.432 -11.145 8.718 1.00 42.75 98 ARG A CA 1
ATOM 774 C C . ARG A 1 98 ? 16.297 -12.125 8.543 1.00 42.75 98 ARG A C 1
ATOM 776 O O . ARG A 1 98 ? 15.624 -12.110 7.523 1.00 42.75 98 ARG A O 1
ATOM 783 N N . SER A 1 99 ? 16.196 -13.032 9.510 1.00 36.88 99 SER A N 1
ATOM 784 C CA . SER A 1 99 ? 15.058 -13.912 9.768 1.00 36.88 99 SER A CA 1
ATOM 785 C C . SER A 1 99 ? 13.806 -13.488 8.999 1.00 36.88 99 SER A C 1
ATOM 787 O O . SER A 1 99 ? 13.106 -12.568 9.426 1.00 36.88 99 SER A O 1
ATOM 789 N N . ALA A 1 100 ? 13.531 -14.162 7.880 1.00 42.22 100 ALA A N 1
ATOM 790 C CA . ALA A 1 100 ? 12.192 -14.232 7.326 1.00 42.22 100 ALA A CA 1
ATOM 791 C C . ALA A 1 100 ? 11.354 -14.977 8.367 1.00 42.22 100 ALA A C 1
ATOM 793 O O . ALA A 1 100 ? 11.240 -16.202 8.365 1.00 42.22 100 ALA A O 1
ATOM 794 N N . THR A 1 101 ? 10.876 -14.230 9.358 1.00 40.50 101 THR A N 1
ATOM 795 C CA . THR A 1 101 ? 9.802 -14.680 10.226 1.00 40.50 101 THR A CA 1
ATOM 796 C C . THR A 1 101 ? 8.636 -15.071 9.316 1.00 40.50 101 THR A C 1
ATOM 798 O O . THR A 1 101 ? 8.413 -14.371 8.323 1.00 40.50 101 THR A O 1
ATOM 801 N N . PRO A 1 102 ? 7.926 -16.180 9.598 1.00 43.97 102 PRO A N 1
ATOM 802 C CA . PRO A 1 102 ? 6.750 -16.580 8.818 1.00 43.97 102 PRO A CA 1
ATOM 803 C C . PRO A 1 102 ? 5.858 -15.355 8.640 1.00 43.97 102 PRO A C 1
ATOM 805 O O . PRO A 1 102 ? 5.721 -14.631 9.628 1.00 43.97 102 PRO A O 1
ATOM 808 N N . SER A 1 103 ? 5.369 -15.104 7.411 1.00 54.31 103 SER A N 1
ATOM 809 C CA . SER A 1 103 ? 4.733 -13.838 7.011 1.00 54.31 103 SER A CA 1
ATOM 810 C C . SER A 1 103 ? 3.890 -13.326 8.171 1.00 54.31 103 SER A C 1
ATOM 812 O O . SER A 1 103 ? 2.891 -13.940 8.559 1.00 54.31 103 SER A O 1
ATOM 814 N N . ASP A 1 104 ? 4.391 -12.286 8.851 1.00 53.16 104 ASP A N 1
ATOM 815 C CA . ASP A 1 104 ? 3.682 -11.720 9.989 1.00 53.16 104 ASP A CA 1
ATOM 816 C C . ASP A 1 104 ? 2.623 -10.808 9.395 1.00 53.16 104 ASP A C 1
ATOM 818 O O . ASP A 1 104 ? 2.651 -9.588 9.488 1.00 53.16 104 ASP A O 1
ATOM 822 N N . ASP A 1 105 ? 1.684 -11.464 8.728 1.00 61.94 105 ASP A N 1
ATOM 823 C CA . ASP A 1 105 ? 0.490 -10.935 8.121 1.00 61.94 105 ASP A CA 1
ATOM 824 C C . ASP A 1 105 ? -0.358 -10.192 9.168 1.00 61.94 105 ASP A C 1
ATOM 826 O O . ASP A 1 105 ? -1.409 -9.657 8.839 1.00 61.94 105 ASP A O 1
ATOM 830 N N . ARG A 1 106 ? 0.010 -10.168 10.450 1.00 83.00 106 ARG A N 1
ATOM 831 C CA . ARG A 1 106 ? -0.748 -9.476 11.484 1.00 83.00 106 ARG A CA 1
ATOM 832 C C . ARG A 1 106 ? -0.724 -7.965 11.264 1.00 83.00 106 ARG A C 1
ATOM 834 O O . ARG A 1 106 ? 0.204 -7.373 10.726 1.00 83.00 106 ARG A O 1
ATOM 841 N N . PHE A 1 107 ? -1.813 -7.332 11.685 1.00 85.75 107 PHE A N 1
ATOM 842 C CA . PHE A 1 107 ? -1.897 -5.881 11.715 1.00 85.75 107 PHE A CA 1
ATOM 843 C C . PHE A 1 107 ? -0.974 -5.341 12.814 1.00 85.75 107 PHE A C 1
ATOM 845 O O . PHE A 1 107 ? -1.148 -5.679 13.986 1.00 85.75 107 PHE A O 1
ATOM 852 N N . ASP A 1 108 ? -0.030 -4.492 12.425 1.00 89.94 108 ASP A N 1
ATOM 853 C CA . ASP A 1 108 ? 0.941 -3.849 13.305 1.00 89.94 108 ASP A CA 1
ATOM 854 C C . ASP A 1 108 ? 0.741 -2.323 13.265 1.00 89.94 108 ASP A C 1
ATOM 856 O O . ASP A 1 108 ? 0.545 -1.732 12.197 1.00 89.94 108 ASP A O 1
ATOM 860 N N . LEU A 1 109 ? 0.737 -1.681 14.438 1.00 91.38 109 LEU A N 1
ATOM 861 C CA . LEU A 1 109 ? 0.467 -0.244 14.554 1.00 91.38 109 LEU A CA 1
ATOM 862 C C . LEU A 1 109 ? 1.583 0.614 13.955 1.00 91.38 109 LEU A C 1
ATOM 864 O O . LEU A 1 109 ? 1.284 1.644 13.350 1.00 91.38 109 LEU A O 1
ATOM 868 N N . ASP A 1 110 ? 2.841 0.202 14.092 1.00 91.75 110 ASP A N 1
ATOM 869 C CA . ASP A 1 110 ? 3.975 0.936 13.540 1.00 91.75 110 ASP A CA 1
ATOM 870 C C . ASP A 1 110 ? 3.967 0.836 12.017 1.00 91.75 110 ASP A C 1
ATOM 872 O O . ASP A 1 110 ? 4.118 1.851 11.333 1.00 91.75 110 ASP A O 1
ATOM 876 N N . ILE A 1 111 ? 3.676 -0.352 11.476 1.00 93.44 111 ILE A N 1
ATOM 877 C CA . ILE A 1 111 ? 3.456 -0.543 10.037 1.00 93.44 111 ILE A CA 1
ATOM 878 C C . ILE A 1 111 ? 2.317 0.358 9.557 1.00 93.44 111 ILE A C 1
ATOM 880 O O . ILE A 1 111 ? 2.496 1.107 8.596 1.00 93.44 111 ILE A O 1
ATOM 884 N N . TYR A 1 112 ? 1.173 0.362 10.245 1.00 93.69 112 TYR A N 1
ATOM 885 C CA . TYR A 1 112 ? 0.059 1.248 9.913 1.00 93.69 112 TYR A CA 1
ATOM 886 C C . TYR A 1 112 ? 0.489 2.723 9.890 1.00 93.69 112 TYR A C 1
ATOM 888 O O . TYR A 1 112 ? 0.208 3.423 8.916 1.00 93.69 112 TYR A O 1
ATOM 896 N N . PHE A 1 113 ? 1.202 3.208 10.911 1.00 94.12 113 PHE A N 1
ATOM 897 C CA . PHE A 1 113 ? 1.642 4.603 10.956 1.00 94.12 113 PHE A CA 1
A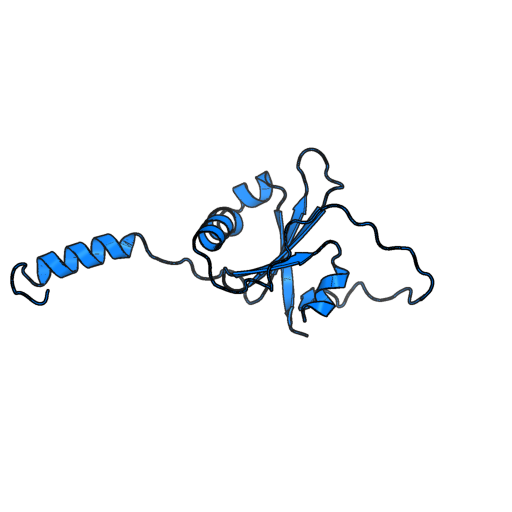TOM 898 C C . PHE A 1 113 ? 2.672 4.933 9.876 1.00 94.12 113 PHE A C 1
ATOM 900 O O . PHE A 1 113 ? 2.610 6.023 9.302 1.00 94.12 113 PHE A O 1
ATOM 907 N N . ILE A 1 114 ? 3.589 4.016 9.560 1.00 95.00 114 ILE A N 1
ATOM 908 C CA . ILE A 1 114 ? 4.536 4.170 8.450 1.00 95.00 114 ILE A CA 1
ATOM 909 C C . ILE A 1 114 ? 3.772 4.279 7.130 1.00 95.00 114 ILE A C 1
ATOM 911 O O . ILE A 1 114 ? 3.967 5.247 6.391 1.00 95.00 114 ILE A O 1
ATOM 915 N N . LEU A 1 115 ? 2.868 3.338 6.856 1.00 95.75 115 LEU A N 1
ATOM 916 C CA . LEU A 1 115 ? 2.094 3.307 5.620 1.00 95.75 115 LEU A CA 1
ATOM 917 C C . LEU A 1 115 ? 1.193 4.535 5.494 1.00 95.75 115 LEU A C 1
ATOM 919 O O . LEU A 1 115 ? 1.192 5.171 4.448 1.00 95.75 115 LEU A O 1
ATOM 923 N N . VAL A 1 116 ? 0.476 4.937 6.545 1.00 94.88 116 VAL A N 1
ATOM 924 C CA . VAL A 1 116 ? -0.356 6.152 6.521 1.00 94.88 116 VAL A CA 1
ATOM 925 C C . VAL A 1 116 ? 0.487 7.397 6.282 1.00 94.88 116 VAL A C 1
ATOM 927 O O . VAL A 1 116 ? 0.090 8.269 5.509 1.00 94.88 116 VAL A O 1
ATOM 930 N N . ARG A 1 117 ? 1.657 7.490 6.923 1.00 94.62 117 ARG A N 1
ATOM 931 C CA . ARG A 1 117 ? 2.551 8.644 6.793 1.00 94.62 117 ARG A CA 1
ATOM 932 C C . ARG A 1 117 ? 3.019 8.857 5.358 1.00 94.62 117 ARG A C 1
ATOM 934 O O . ARG A 1 117 ? 3.249 10.011 5.007 1.00 94.62 117 ARG A O 1
ATOM 941 N N . PHE A 1 118 ? 3.180 7.794 4.575 1.00 95.44 118 PHE A N 1
ATOM 942 C CA . PHE A 1 118 ? 3.614 7.886 3.183 1.00 95.44 118 PHE A CA 1
ATOM 943 C C . PHE A 1 118 ? 2.448 7.819 2.195 1.00 95.44 118 PHE A C 1
ATOM 945 O O . PHE A 1 118 ? 2.303 8.720 1.386 1.00 95.44 118 PHE A O 1
ATOM 952 N N . LEU A 1 119 ? 1.579 6.812 2.275 1.00 95.62 119 LEU A N 1
ATOM 953 C CA . LEU A 1 119 ? 0.555 6.539 1.257 1.00 95.62 119 LEU A CA 1
ATOM 954 C C . LEU A 1 119 ? -0.596 7.556 1.222 1.00 95.62 119 LEU A C 1
ATOM 956 O O . LEU A 1 119 ? -1.344 7.597 0.251 1.00 95.62 119 LEU A O 1
ATOM 960 N N . VAL A 1 120 ? -0.762 8.375 2.265 1.00 92.88 120 VAL A N 1
ATOM 961 C CA . VAL A 1 120 ? -1.802 9.423 2.318 1.00 92.88 120 VAL A CA 1
ATOM 962 C C . VAL A 1 120 ? -1.242 10.807 1.943 1.00 92.88 120 VAL A C 1
ATOM 964 O O . VAL A 1 120 ? -1.995 11.770 1.827 1.00 92.88 120 VAL A O 1
ATOM 967 N N . ASP A 1 121 ? 0.070 10.922 1.725 1.00 94.44 121 ASP A N 1
ATOM 968 C CA . ASP A 1 121 ? 0.766 12.182 1.456 1.00 94.44 121 ASP A CA 1
ATOM 969 C C . ASP A 1 121 ? 1.600 12.057 0.171 1.00 94.44 121 ASP A C 1
ATOM 971 O O . ASP A 1 121 ? 2.717 11.535 0.167 1.00 94.44 121 ASP A O 1
ATOM 975 N N . ALA A 1 122 ? 1.040 12.541 -0.941 1.00 92.88 122 ALA A N 1
ATOM 976 C CA . ALA A 1 122 ? 1.651 12.424 -2.264 1.00 92.88 122 ALA A CA 1
ATOM 977 C C . ALA A 1 122 ? 3.031 13.101 -2.359 1.00 92.88 122 ALA A C 1
ATOM 979 O O . ALA A 1 122 ? 3.908 12.608 -3.073 1.00 92.88 122 ALA A O 1
ATOM 980 N N . GLU A 1 123 ? 3.257 14.187 -1.612 1.00 95.31 123 GLU A N 1
ATOM 981 C CA . GLU A 1 123 ? 4.555 14.864 -1.585 1.00 95.31 123 GLU A CA 1
ATOM 982 C C . GLU A 1 123 ? 5.601 13.992 -0.890 1.00 95.31 123 GLU A C 1
ATOM 984 O O . GLU A 1 123 ? 6.718 13.848 -1.388 1.00 95.31 123 GLU A O 1
ATOM 989 N N . LYS A 1 124 ? 5.232 13.322 0.210 1.00 94.25 124 LYS A N 1
ATOM 990 C CA . LYS A 1 124 ? 6.124 12.353 0.861 1.00 94.25 124 LYS A CA 1
ATOM 991 C C . LYS A 1 124 ? 6.404 11.143 -0.013 1.00 94.25 124 LYS A C 1
ATOM 993 O O . LYS A 1 124 ? 7.548 10.697 -0.029 1.00 94.25 124 LYS A O 1
ATOM 998 N N . MET A 1 125 ? 5.421 10.626 -0.749 1.00 95.19 125 MET A N 1
ATOM 999 C CA . MET A 1 125 ? 5.672 9.534 -1.698 1.00 95.19 125 MET A CA 1
ATOM 1000 C C . MET A 1 125 ? 6.705 9.945 -2.745 1.00 95.19 125 MET A C 1
ATOM 1002 O O . MET A 1 125 ? 7.696 9.247 -2.943 1.00 95.19 125 MET A O 1
ATOM 1006 N N . LYS A 1 126 ? 6.514 11.118 -3.357 1.00 93.75 126 LYS A N 1
ATOM 1007 C CA . LYS A 1 126 ? 7.424 11.654 -4.369 1.00 93.75 126 LYS A CA 1
ATOM 1008 C C . LYS A 1 126 ? 8.825 11.903 -3.811 1.00 93.75 126 LYS A C 1
ATOM 1010 O O . LYS A 1 126 ? 9.801 11.538 -4.453 1.00 93.75 126 LYS A O 1
ATOM 1015 N N . MET A 1 127 ? 8.928 12.484 -2.615 1.00 93.88 127 MET A N 1
ATOM 1016 C CA . MET A 1 127 ? 10.208 12.766 -1.958 1.00 93.88 127 MET A CA 1
ATOM 1017 C C . MET A 1 127 ? 10.989 11.496 -1.595 1.00 93.88 127 MET A C 1
ATOM 1019 O O . MET A 1 127 ? 12.200 11.565 -1.438 1.00 93.88 127 MET A O 1
ATOM 1023 N N . ASN A 1 128 ? 10.315 10.352 -1.462 1.00 92.31 128 ASN A N 1
ATOM 1024 C CA . ASN A 1 128 ? 10.934 9.066 -1.127 1.00 92.31 128 ASN A CA 1
ATOM 1025 C C . ASN A 1 128 ? 10.915 8.089 -2.315 1.00 92.31 128 ASN A C 1
ATOM 1027 O O . ASN A 1 128 ? 11.041 6.889 -2.116 1.00 92.31 128 ASN A O 1
ATOM 1031 N N . ASN A 1 129 ? 10.733 8.593 -3.544 1.00 94.50 129 ASN A N 1
ATOM 1032 C CA . ASN A 1 129 ? 10.727 7.802 -4.780 1.00 94.50 129 ASN A CA 1
ATOM 1033 C C . ASN A 1 129 ? 9.794 6.577 -4.747 1.00 94.50 129 ASN A C 1
ATOM 1035 O O . ASN A 1 129 ? 10.083 5.554 -5.369 1.00 94.50 129 ASN A O 1
ATOM 1039 N N . LEU A 1 130 ? 8.663 6.688 -4.046 1.00 95.75 130 LEU A N 1
ATOM 1040 C CA . LEU A 1 130 ? 7.689 5.610 -3.928 1.00 95.75 130 LEU A CA 1
ATOM 1041 C C . LEU A 1 130 ? 6.711 5.648 -5.103 1.00 95.75 130 LEU A C 1
ATOM 1043 O O . LEU A 1 130 ? 6.069 6.672 -5.359 1.00 95.75 130 LEU A O 1
ATOM 1047 N N . LYS A 1 131 ? 6.547 4.513 -5.782 1.00 95.81 131 LYS A N 1
ATOM 1048 C CA . LYS A 1 131 ? 5.501 4.293 -6.790 1.00 95.81 131 LYS A CA 1
ATOM 1049 C C . LYS A 1 131 ? 4.568 3.179 -6.345 1.00 95.81 131 LYS A C 1
ATOM 1051 O O . LYS A 1 131 ? 4.995 2.230 -5.701 1.00 95.81 131 LYS A O 1
ATOM 1056 N N . VAL A 1 132 ? 3.290 3.302 -6.690 1.00 96.44 132 VAL A N 1
ATOM 1057 C CA . VAL A 1 132 ? 2.253 2.335 -6.317 1.00 96.44 132 VAL A CA 1
ATOM 1058 C C . VAL A 1 132 ? 1.649 1.721 -7.569 1.00 96.44 132 VAL A C 1
ATOM 1060 O O . VAL A 1 132 ? 1.226 2.441 -8.472 1.00 96.44 132 VAL A O 1
ATOM 1063 N N . TRP A 1 133 ? 1.566 0.395 -7.579 1.00 96.69 133 TRP A N 1
ATOM 1064 C CA . TRP A 1 133 ? 1.006 -0.403 -8.658 1.00 96.69 133 TRP A CA 1
ATOM 1065 C C . TRP A 1 133 ? -0.180 -1.228 -8.137 1.00 96.69 133 TRP A C 1
ATOM 1067 O O . TRP A 1 133 ? -0.015 -1.978 -7.172 1.00 96.69 133 TRP A O 1
ATOM 1077 N N . PRO A 1 134 ? -1.383 -1.113 -8.726 1.00 96.62 134 PRO A N 1
ATOM 1078 C CA . PRO A 1 134 ? -2.531 -1.916 -8.313 1.00 96.62 134 PRO A CA 1
ATOM 1079 C C . PRO A 1 134 ? -2.325 -3.402 -8.620 1.00 96.62 134 PRO A C 1
ATOM 1081 O O . PRO A 1 134 ? -1.849 -3.757 -9.702 1.00 96.62 134 PRO A O 1
ATOM 1084 N N . LEU A 1 135 ? -2.741 -4.268 -7.697 1.00 95.81 135 LEU A N 1
ATOM 1085 C CA . LEU A 1 135 ? -2.687 -5.718 -7.858 1.00 95.81 135 LEU A CA 1
ATOM 1086 C C . LEU A 1 135 ? -4.089 -6.333 -7.924 1.00 95.81 135 LEU A C 1
ATOM 1088 O O . LEU A 1 135 ? -5.062 -5.790 -7.402 1.00 95.81 135 LEU A O 1
ATOM 1092 N N . THR A 1 136 ? -4.170 -7.504 -8.547 1.00 93.88 136 THR A N 1
ATOM 1093 C CA . THR A 1 136 ? -5.339 -8.390 -8.558 1.00 93.88 136 THR A CA 1
ATOM 1094 C C . THR A 1 136 ? -4.935 -9.742 -7.977 1.00 93.88 136 THR A C 1
ATOM 1096 O O . THR A 1 136 ? -3.818 -10.195 -8.214 1.00 93.88 136 THR A O 1
ATOM 1099 N N . ALA A 1 137 ? -5.819 -10.372 -7.203 1.00 88.69 137 ALA A N 1
ATOM 1100 C CA . ALA A 1 137 ? -5.606 -11.739 -6.729 1.00 88.69 137 ALA A CA 1
ATOM 1101 C C . ALA A 1 137 ? -5.809 -12.733 -7.884 1.00 88.69 137 ALA A C 1
ATOM 1103 O O . ALA A 1 137 ? -6.755 -12.565 -8.661 1.00 88.69 137 ALA A O 1
ATOM 1104 N N . CYS A 1 138 ? -4.945 -13.742 -7.993 1.00 81.75 138 CYS A N 1
ATOM 1105 C CA . CYS A 1 138 ? -4.997 -14.760 -9.045 1.00 81.75 138 CYS A CA 1
ATOM 1106 C C . CYS A 1 138 ? -5.042 -16.186 -8.500 1.00 81.75 138 CYS A C 1
ATOM 1108 O O . CYS A 1 138 ? -4.445 -16.425 -7.427 1.00 81.75 138 CYS A O 1
#

Mean predicted aligned error: 12.57 Å

Foldseek 3Di:
DPPPPDDPVVVVVVVVVVCVVVDQDFDPDPFKKKKWFADPVHRVDIWIWIDTRLFTFDIDPDPVCQVVVQKDFPPVPPPPDDDDDDDDDDDDDDDDPPDPDPGCRDRDPVSSVVCCVQVVDPVNCVVRVIDMTDMDGD

pLDDT: mean 79.01, std 20.47, range [33.84, 97.38]